Protein AF-A0A842Q1G3-F1 (afdb_monomer_lite)

Radius of gyration: 22.05 Å; chains: 1; bounding box: 44×27×86 Å

Secondary structure (DSSP, 8-state):
-------PPPHHHHHHHHHHHHHHHHHHHHHHHHHHHTTT--HHHHHHHHHHHHHHHHHHHHHHT-HHHHHHHHHHHHHHHHHHHHHHHHHHHHHHHHTTS-SSSHHHHHHHHHSS-TTSHHIIIIIHHHHHHHHHHHHHHHHHSHHHHHHH------------

pLDDT: mean 72.23, std 15.13, range [38.12, 89.94]

Sequence (164 aa):
MNNINKIKRPKGVSTVSILYLIGGIVLEILILWDFIRLSGHQRWFYILTPLYIGLILLGLGLWKGRKWARTSTIIWNFIEIAFLFYFVVGAVGISIFNNNSNNDNRAEFNIVLYLLHPYNVFIYILVIPIIMIIIITKINLYLYRPYVKSYFVRPKNKKHGNGC

Foldseek 3Di:
DDPPVVLDADPLLLVQLVCLQVVLVVVLVVLVVVCVVVVNPDPVNVVVNVVSVVSNVLSVCSVQLAPVSLVVLLVVLVVVLVVLVVQLVVVVVVVVVVVVDPDDPCPVVVVVCVVVPPPCCCCVNPVVSVVSNVVSVVSNVVCPDPSNNVSSPDPPPPPPPPDD

Structure (mmCIF, N/CA/C/O backbone):
data_AF-A0A842Q1G3-F1
#
_entry.id   AF-A0A842Q1G3-F1
#
loop_
_atom_site.group_PDB
_atom_site.id
_atom_site.type_symbol
_atom_site.label_atom_id
_atom_site.label_alt_id
_atom_site.label_comp_id
_atom_site.label_asym_id
_atom_site.label_entity_id
_atom_site.label_seq_id
_atom_site.pdbx_PDB_ins_code
_atom_site.Cartn_x
_atom_site.Cartn_y
_atom_site.Cartn_z
_atom_site.occupancy
_atom_site.B_iso_or_equiv
_atom_site.auth_seq_id
_atom_site.auth_comp_id
_atom_site.auth_asym_id
_atom_site.auth_atom_id
_atom_site.pdbx_PDB_model_num
ATOM 1 N N . MET A 1 1 ? -17.209 -0.911 40.593 1.00 38.12 1 MET A N 1
ATOM 2 C CA . MET A 1 1 ? -16.428 -1.630 39.558 1.00 38.12 1 MET A CA 1
ATOM 3 C C . MET A 1 1 ? -16.606 -0.917 38.224 1.00 38.12 1 MET A C 1
ATOM 5 O O . MET A 1 1 ? -17.675 -1.001 37.637 1.00 38.12 1 MET A O 1
ATOM 9 N N . ASN A 1 2 ? -15.604 -0.160 37.767 1.00 38.28 2 ASN A N 1
ATOM 10 C CA . ASN A 1 2 ? -15.671 0.486 36.456 1.00 38.28 2 ASN A CA 1
ATOM 11 C C . ASN A 1 2 ? -15.462 -0.574 35.378 1.00 38.28 2 ASN A C 1
ATOM 13 O O . ASN A 1 2 ? -14.353 -1.078 35.207 1.00 38.28 2 ASN A O 1
ATOM 17 N N . ASN A 1 3 ? -16.537 -0.900 34.662 1.00 38.41 3 ASN A N 1
ATOM 18 C CA . ASN A 1 3 ? -16.473 -1.646 33.417 1.00 38.41 3 ASN A CA 1
ATOM 19 C C . ASN A 1 3 ? -15.623 -0.815 32.449 1.00 38.41 3 ASN A C 1
ATOM 21 O O . ASN A 1 3 ? -16.103 0.122 31.808 1.00 38.41 3 ASN A O 1
ATOM 25 N N . ILE A 1 4 ? -14.322 -1.109 32.387 1.00 49.53 4 ILE A N 1
ATOM 26 C CA . ILE A 1 4 ? -13.476 -0.671 31.287 1.00 49.53 4 ILE A CA 1
ATOM 27 C C . ILE A 1 4 ? -14.061 -1.393 30.084 1.00 49.53 4 ILE A C 1
ATOM 29 O O . ILE A 1 4 ? -13.691 -2.530 29.796 1.00 49.53 4 ILE A O 1
ATOM 33 N N . ASN A 1 5 ? -15.026 -0.754 29.422 1.00 49.22 5 ASN A N 1
ATOM 34 C CA . ASN A 1 5 ? -15.516 -1.168 28.123 1.00 49.22 5 ASN A CA 1
ATOM 35 C C . ASN A 1 5 ? -14.290 -1.209 27.220 1.00 49.22 5 ASN A C 1
ATOM 37 O O . ASN A 1 5 ? -13.815 -0.190 26.713 1.00 49.22 5 ASN A O 1
ATOM 41 N N . LYS A 1 6 ? -13.711 -2.403 27.112 1.00 51.50 6 LYS A N 1
ATOM 42 C CA . LYS A 1 6 ? -12.551 -2.699 26.294 1.00 51.50 6 LYS A CA 1
ATOM 43 C C . LYS A 1 6 ? -13.054 -2.504 24.878 1.00 51.50 6 LYS A C 1
ATOM 45 O O . LYS A 1 6 ? -13.703 -3.394 24.338 1.00 51.50 6 LYS A O 1
ATOM 50 N N . ILE A 1 7 ? -12.861 -1.299 24.334 1.00 58.97 7 ILE A N 1
ATOM 51 C CA . ILE A 1 7 ? -13.310 -0.938 22.989 1.00 58.97 7 ILE A CA 1
ATOM 52 C C . ILE A 1 7 ? -12.772 -2.022 22.059 1.00 58.97 7 ILE A C 1
ATOM 54 O O . ILE A 1 7 ? -11.562 -2.127 21.827 1.00 58.97 7 ILE A O 1
ATOM 58 N N . LYS A 1 8 ? -13.673 -2.898 21.614 1.00 66.69 8 LYS A N 1
ATOM 59 C CA . LYS A 1 8 ? -13.317 -4.077 20.837 1.00 66.69 8 LYS A CA 1
ATOM 60 C C . LYS A 1 8 ? -12.813 -3.582 19.489 1.00 66.69 8 LYS A C 1
ATOM 62 O O . LYS A 1 8 ? -13.443 -2.732 18.862 1.00 66.69 8 LYS A O 1
ATOM 67 N N . ARG A 1 9 ? -11.656 -4.084 19.054 1.00 71.88 9 ARG A N 1
ATOM 68 C CA . ARG A 1 9 ? -11.099 -3.729 17.744 1.00 71.88 9 ARG A CA 1
ATOM 69 C C . ARG A 1 9 ? -12.120 -4.031 16.645 1.00 71.88 9 ARG A C 1
ATOM 71 O O . ARG A 1 9 ? -12.613 -5.161 16.598 1.00 71.88 9 ARG A O 1
ATOM 78 N N . PRO A 1 10 ? -12.401 -3.083 15.733 1.00 78.38 10 PRO A N 1
ATOM 79 C CA . PRO A 1 10 ? -13.185 -3.383 14.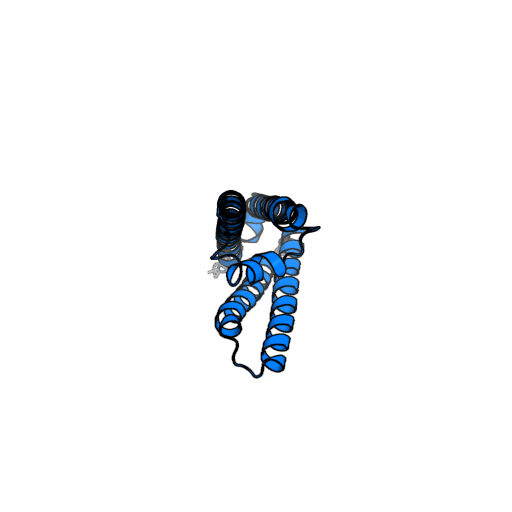546 1.00 78.38 10 PRO A CA 1
ATOM 80 C C . PRO A 1 10 ? -12.435 -4.428 13.713 1.00 78.38 10 PRO A C 1
ATOM 82 O O . PRO A 1 10 ? -11.269 -4.209 13.378 1.00 78.38 10 PRO A O 1
ATOM 85 N N . LYS A 1 11 ? -13.090 -5.545 13.362 1.00 77.50 11 LYS A N 1
ATOM 86 C CA . LYS A 1 11 ? -12.456 -6.658 12.626 1.00 77.50 11 LYS A CA 1
ATOM 87 C C . LYS A 1 11 ? -11.701 -6.173 11.379 1.00 77.50 11 LYS A C 1
ATOM 89 O O . LYS A 1 11 ? -10.542 -6.525 11.208 1.00 77.50 11 LYS A O 1
ATOM 94 N N . GLY A 1 12 ? -12.287 -5.264 10.596 1.00 74.44 12 GLY A N 1
ATOM 95 C CA . GLY A 1 12 ? -11.644 -4.734 9.389 1.00 74.44 12 GLY A CA 1
ATOM 96 C C . GLY A 1 12 ? -10.419 -3.845 9.638 1.00 74.44 12 GLY A C 1
ATOM 97 O O . GLY A 1 12 ? -9.541 -3.803 8.790 1.00 74.44 12 GLY A O 1
ATOM 98 N N . VAL A 1 13 ? -10.277 -3.193 10.805 1.00 79.56 13 VAL A N 1
ATOM 99 C CA . VAL A 1 13 ? -9.023 -2.472 11.132 1.00 79.56 13 VAL A CA 1
ATOM 100 C C . VAL A 1 13 ? -7.904 -3.475 11.398 1.00 79.56 13 VAL A C 1
ATOM 102 O O . VAL A 1 13 ? -6.764 -3.238 11.010 1.00 79.56 13 VAL A O 1
ATOM 105 N N . SER A 1 14 ? -8.236 -4.609 12.023 1.00 81.88 14 SER A N 1
ATOM 106 C CA . SER A 1 14 ? -7.288 -5.705 12.224 1.00 81.88 14 SER A CA 1
ATOM 107 C C . SER A 1 14 ? -6.849 -6.297 10.888 1.00 81.88 14 SER A C 1
ATOM 109 O O . SER A 1 14 ? -5.657 -6.470 10.683 1.00 81.88 14 SER A O 1
ATOM 111 N N . THR A 1 15 ? -7.784 -6.551 9.967 1.00 84.62 15 THR A N 1
ATOM 112 C CA . THR A 1 15 ? -7.469 -7.082 8.633 1.00 84.62 15 THR A CA 1
ATOM 113 C C . THR A 1 15 ? -6.574 -6.132 7.842 1.00 84.62 15 THR A C 1
ATOM 115 O O . THR A 1 15 ? -5.535 -6.553 7.353 1.00 84.62 15 THR A O 1
ATOM 118 N N . VAL A 1 16 ? -6.925 -4.844 7.774 1.00 84.81 16 VAL A N 1
ATOM 119 C CA . VAL A 1 16 ? -6.121 -3.833 7.067 1.00 84.81 16 VAL A CA 1
ATOM 120 C C . VAL A 1 16 ? -4.727 -3.720 7.686 1.00 84.81 16 VAL A C 1
ATOM 122 O O . VAL A 1 16 ? -3.731 -3.746 6.977 1.00 84.81 16 VAL A O 1
ATOM 125 N N . SER A 1 17 ? -4.635 -3.668 9.015 1.00 86.56 17 SER A N 1
ATOM 126 C CA . SER A 1 17 ? -3.355 -3.632 9.725 1.00 86.56 17 SER A CA 1
ATOM 127 C C . SER A 1 17 ? -2.478 -4.855 9.433 1.00 86.56 17 SER A C 1
ATOM 129 O O . SER A 1 17 ? -1.291 -4.689 9.171 1.00 86.56 17 SER A O 1
ATOM 131 N N . ILE A 1 18 ? -3.056 -6.061 9.430 1.00 87.94 18 ILE A N 1
ATOM 132 C CA . ILE A 1 18 ? -2.342 -7.300 9.090 1.00 87.94 18 ILE A CA 1
ATOM 133 C C . ILE A 1 18 ? -1.852 -7.257 7.642 1.00 87.94 18 ILE A C 1
ATOM 135 O O . ILE A 1 18 ? -0.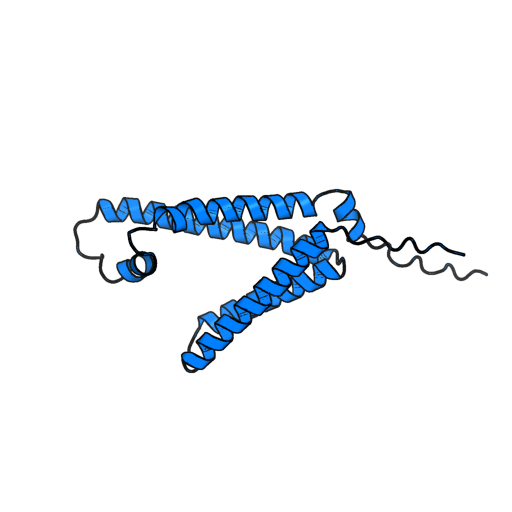704 -7.608 7.397 1.00 87.94 18 ILE A O 1
ATOM 139 N N . LEU A 1 19 ? -2.677 -6.786 6.703 1.00 86.56 19 LEU A N 1
ATOM 140 C CA . LEU A 1 19 ? -2.285 -6.652 5.298 1.00 86.56 19 LEU A CA 1
ATOM 141 C C . LEU A 1 19 ? -1.089 -5.707 5.127 1.00 86.56 19 LEU A C 1
ATOM 143 O O . LEU A 1 19 ? -0.133 -6.079 4.458 1.00 86.56 19 LEU A O 1
ATOM 147 N N . TYR A 1 20 ? -1.094 -4.536 5.776 1.00 85.69 20 TYR A N 1
ATOM 148 C CA . TYR A 1 20 ? 0.054 -3.619 5.731 1.00 85.69 20 TYR A CA 1
ATOM 149 C C . TYR A 1 20 ? 1.311 -4.210 6.380 1.00 85.69 20 TYR A C 1
ATOM 151 O O . TYR A 1 20 ? 2.409 -4.000 5.873 1.00 85.69 20 TYR A O 1
ATOM 159 N N . LEU A 1 21 ? 1.165 -4.956 7.481 1.00 88.25 21 LEU A N 1
ATOM 160 C CA . LEU A 1 21 ? 2.295 -5.609 8.148 1.00 88.25 21 LEU A CA 1
ATOM 161 C C . LEU A 1 21 ? 2.905 -6.709 7.282 1.00 88.25 21 LEU A C 1
ATOM 163 O O . LEU A 1 21 ? 4.109 -6.701 7.058 1.00 88.25 21 LEU A O 1
ATOM 167 N N . ILE A 1 22 ? 2.081 -7.635 6.788 1.00 89.62 22 ILE A N 1
ATOM 168 C CA . ILE A 1 22 ? 2.542 -8.733 5.935 1.00 89.62 22 ILE A CA 1
ATOM 169 C C . ILE A 1 22 ? 3.120 -8.165 4.639 1.00 89.62 22 ILE A C 1
ATOM 171 O O . ILE A 1 22 ? 4.225 -8.538 4.267 1.00 89.62 22 ILE A O 1
ATOM 175 N N . GLY A 1 23 ? 2.418 -7.231 3.992 1.00 83.12 23 GLY A N 1
ATOM 176 C CA . GLY A 1 23 ? 2.879 -6.594 2.759 1.00 83.12 23 GLY A CA 1
ATOM 177 C C . GLY A 1 23 ? 4.222 -5.891 2.937 1.00 83.12 23 GLY A C 1
ATOM 178 O O . GLY A 1 23 ? 5.141 -6.143 2.167 1.00 83.12 23 GLY A O 1
ATOM 179 N N . GLY A 1 24 ? 4.369 -5.076 3.987 1.00 83.88 24 GLY A N 1
ATOM 180 C CA . GLY A 1 24 ? 5.629 -4.394 4.286 1.00 83.88 24 GLY A CA 1
ATOM 181 C C . GLY A 1 24 ? 6.779 -5.360 4.588 1.00 83.88 24 GLY A C 1
ATOM 182 O O . GLY A 1 24 ? 7.864 -5.184 4.051 1.00 83.88 24 GLY A O 1
ATOM 183 N N . ILE A 1 25 ? 6.543 -6.406 5.390 1.00 88.38 25 ILE A N 1
ATOM 184 C CA . ILE A 1 25 ? 7.578 -7.397 5.739 1.00 88.38 25 ILE A CA 1
ATOM 185 C C . ILE A 1 25 ? 8.004 -8.211 4.515 1.00 88.38 25 ILE A C 1
ATOM 187 O O . ILE A 1 25 ? 9.196 -8.373 4.276 1.00 88.38 25 ILE A O 1
ATOM 191 N N . VAL A 1 26 ? 7.046 -8.728 3.740 1.00 88.81 26 VAL A N 1
ATOM 192 C CA . VAL A 1 26 ? 7.343 -9.543 2.555 1.00 88.81 26 VAL A CA 1
ATOM 193 C C . VAL A 1 26 ? 8.119 -8.724 1.526 1.00 88.81 26 VAL A C 1
ATOM 195 O O . VAL A 1 26 ? 9.122 -9.206 1.010 1.00 88.81 26 VAL A O 1
ATOM 198 N N . LEU A 1 27 ? 7.701 -7.484 1.259 1.00 84.81 27 LEU A N 1
ATOM 199 C CA . LEU A 1 27 ? 8.383 -6.614 0.297 1.00 84.81 27 LEU A CA 1
ATOM 200 C C . LEU A 1 27 ? 9.790 -6.225 0.761 1.00 84.81 27 LEU A C 1
ATOM 202 O O . LEU A 1 27 ? 10.714 -6.250 -0.049 1.00 84.81 27 LEU A O 1
ATOM 206 N N . GLU A 1 28 ? 9.979 -5.956 2.055 1.00 85.50 28 GLU A N 1
ATOM 207 C CA . GLU A 1 28 ? 11.309 -5.677 2.606 1.00 85.50 28 GLU A CA 1
ATOM 208 C C . GLU A 1 28 ? 12.243 -6.886 2.463 1.00 85.50 28 GLU A C 1
ATOM 210 O O . GLU A 1 28 ? 13.391 -6.731 2.056 1.00 85.50 28 GLU A O 1
ATOM 215 N N . ILE A 1 29 ? 11.752 -8.102 2.732 1.00 87.19 29 ILE A N 1
ATOM 216 C CA . ILE A 1 29 ? 12.540 -9.333 2.564 1.00 87.19 29 ILE A CA 1
ATOM 217 C C . ILE A 1 29 ? 12.950 -9.524 1.100 1.00 87.19 29 ILE A C 1
ATOM 219 O O . ILE A 1 29 ? 14.103 -9.862 0.838 1.00 87.19 29 ILE A O 1
ATOM 223 N N . LEU A 1 30 ? 12.037 -9.297 0.151 1.00 83.62 30 LEU A N 1
ATOM 224 C CA . LEU A 1 30 ? 12.331 -9.421 -1.281 1.00 83.62 30 LEU A CA 1
ATOM 225 C C . LEU A 1 30 ? 13.405 -8.423 -1.731 1.00 83.62 30 LEU A C 1
ATOM 227 O O . LEU A 1 30 ? 14.316 -8.781 -2.471 1.00 83.62 30 LEU A O 1
ATOM 231 N N . ILE A 1 31 ? 13.344 -7.191 -1.238 1.00 84.81 31 ILE A N 1
ATOM 232 C CA . ILE A 1 31 ? 14.308 -6.148 -1.601 1.00 84.81 31 ILE A CA 1
ATOM 233 C C . ILE A 1 31 ? 15.655 -6.348 -0.924 1.00 84.81 31 ILE A C 1
ATOM 235 O O . ILE A 1 31 ? 16.691 -6.128 -1.549 1.00 84.81 31 ILE A O 1
ATOM 239 N N . LEU A 1 32 ? 15.662 -6.815 0.323 1.00 85.50 32 LEU A N 1
ATOM 240 C CA . LEU A 1 32 ? 16.888 -7.215 1.002 1.00 85.50 32 LEU A CA 1
ATOM 241 C C . LEU A 1 32 ? 17.562 -8.377 0.263 1.00 85.50 32 LEU A C 1
ATOM 243 O O . LEU A 1 32 ? 18.778 -8.368 0.076 1.00 85.50 32 LEU A O 1
ATOM 247 N N . TRP A 1 33 ? 16.773 -9.349 -0.197 1.00 83.81 33 TRP A N 1
ATOM 248 C CA . TRP A 1 33 ? 17.259 -10.459 -1.009 1.00 83.81 33 TRP A CA 1
ATOM 249 C C . TRP A 1 33 ? 17.902 -9.976 -2.314 1.00 83.81 33 TRP A C 1
ATOM 251 O O . TRP A 1 33 ? 19.037 -10.357 -2.613 1.00 83.81 33 TRP A O 1
ATOM 261 N N . ASP A 1 34 ? 17.234 -9.089 -3.054 1.00 79.62 34 ASP A N 1
ATOM 262 C CA . ASP A 1 34 ? 17.772 -8.532 -4.299 1.00 79.62 34 ASP A CA 1
ATOM 263 C C . ASP A 1 34 ? 19.009 -7.653 -4.064 1.00 79.62 34 ASP A C 1
ATOM 265 O O . ASP A 1 34 ? 19.967 -7.714 -4.839 1.00 79.62 34 ASP A O 1
ATOM 269 N N . PHE A 1 35 ? 19.049 -6.896 -2.966 1.00 83.38 35 PHE A N 1
ATOM 270 C CA . PHE A 1 35 ? 20.210 -6.096 -2.580 1.00 83.38 35 PHE A CA 1
ATOM 271 C C . PHE A 1 35 ? 21.441 -6.962 -2.294 1.00 83.38 35 PHE A C 1
ATOM 273 O O . PHE A 1 35 ? 22.534 -6.651 -2.776 1.00 83.38 35 PHE A O 1
ATOM 280 N N . ILE A 1 36 ? 21.269 -8.064 -1.556 1.00 84.50 36 ILE A N 1
ATOM 281 C CA . ILE A 1 36 ? 22.341 -9.030 -1.276 1.00 84.50 36 ILE A CA 1
ATOM 282 C C . ILE A 1 36 ? 22.798 -9.700 -2.577 1.00 84.50 36 ILE A C 1
ATOM 284 O O . ILE A 1 36 ? 23.999 -9.783 -2.841 1.00 84.50 36 ILE A O 1
ATOM 288 N N . ARG A 1 37 ? 21.851 -10.136 -3.417 1.00 81.81 37 ARG A N 1
ATOM 289 C CA . ARG A 1 37 ? 22.135 -10.809 -4.692 1.00 81.81 37 ARG A CA 1
ATOM 290 C C . ARG A 1 37 ? 22.901 -9.921 -5.674 1.00 81.81 37 ARG A C 1
ATOM 292 O O . ARG A 1 37 ? 23.742 -10.425 -6.411 1.00 81.81 37 ARG A O 1
ATOM 299 N N . LEU A 1 38 ? 22.610 -8.622 -5.695 1.00 81.25 38 LEU A N 1
ATOM 300 C CA . LEU A 1 38 ? 23.186 -7.652 -6.635 1.00 81.25 38 LEU A CA 1
ATOM 301 C C . LEU A 1 38 ? 24.307 -6.806 -6.005 1.00 81.25 38 LEU A C 1
ATOM 303 O O . LEU A 1 38 ? 24.574 -5.686 -6.444 1.00 81.25 3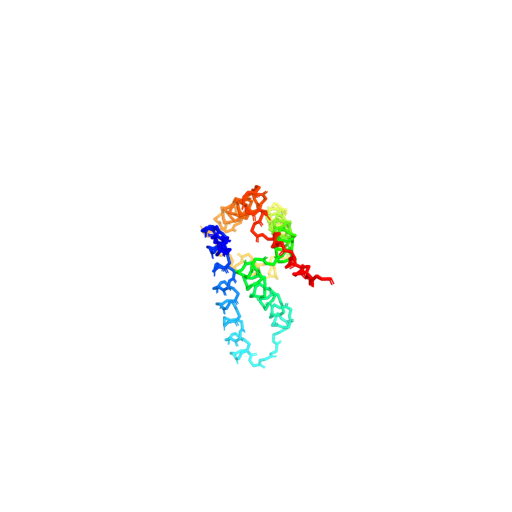8 LEU A O 1
ATOM 307 N N . SER A 1 39 ? 24.964 -7.346 -4.972 1.00 76.62 39 SER A N 1
ATOM 308 C CA . SER A 1 39 ? 26.175 -6.788 -4.352 1.00 76.62 39 SER A CA 1
ATOM 309 C C . SER A 1 39 ? 26.027 -5.345 -3.850 1.00 76.62 39 SER A C 1
ATOM 311 O O . SER A 1 39 ? 26.972 -4.557 -3.871 1.00 76.62 39 SER A O 1
ATOM 313 N N . GLY A 1 40 ? 24.836 -4.974 -3.386 1.00 69.88 40 GLY A N 1
ATOM 314 C CA . GLY A 1 40 ? 24.607 -3.741 -2.638 1.00 69.88 40 GLY A CA 1
ATOM 315 C C . GLY A 1 40 ? 24.604 -2.432 -3.436 1.00 69.88 40 GLY A C 1
ATOM 316 O O . GLY A 1 40 ? 24.610 -1.360 -2.840 1.00 69.88 40 GLY A O 1
ATOM 317 N N . HIS A 1 41 ? 24.589 -2.477 -4.772 1.00 64.69 41 HIS A N 1
ATOM 318 C CA . HIS A 1 41 ? 24.682 -1.269 -5.614 1.00 64.69 41 HIS A CA 1
ATOM 319 C C . HIS A 1 41 ? 23.323 -0.741 -6.106 1.00 64.69 41 HIS A C 1
ATOM 321 O O . HIS A 1 41 ? 23.249 0.135 -6.973 1.00 64.69 41 HIS A O 1
ATOM 327 N N . GLN A 1 42 ? 22.217 -1.246 -5.559 1.00 72.06 42 GLN A N 1
ATOM 328 C CA . GLN A 1 42 ? 20.890 -0.836 -5.999 1.00 72.06 42 GLN A CA 1
ATOM 329 C C . GLN A 1 42 ? 20.431 0.461 -5.331 1.00 72.06 42 GLN A C 1
ATOM 331 O O . GLN A 1 42 ? 20.000 0.474 -4.182 1.00 72.06 42 GLN A O 1
ATOM 336 N N . ARG A 1 43 ? 20.417 1.553 -6.105 1.00 75.62 43 ARG A N 1
ATOM 337 C CA . ARG A 1 43 ? 19.841 2.849 -5.693 1.00 75.62 43 ARG A CA 1
ATOM 338 C C . ARG A 1 43 ? 18.386 2.732 -5.225 1.00 75.62 43 ARG A C 1
ATOM 340 O O . ARG A 1 43 ? 17.975 3.455 -4.324 1.00 75.62 43 ARG A O 1
ATOM 347 N N . TRP A 1 44 ? 17.634 1.797 -5.807 1.00 71.31 44 TRP A N 1
ATOM 348 C CA . TRP A 1 44 ? 16.241 1.533 -5.451 1.00 71.31 44 TRP A CA 1
ATOM 349 C C . TRP A 1 44 ? 16.071 1.052 -4.009 1.00 71.31 44 TRP A C 1
ATOM 351 O O . TRP A 1 44 ? 15.095 1.440 -3.379 1.00 71.31 44 TRP A O 1
ATOM 361 N N . PHE A 1 45 ? 17.034 0.309 -3.453 1.00 78.62 45 PHE A N 1
ATOM 362 C CA . PHE A 1 45 ? 16.999 -0.157 -2.063 1.00 78.62 45 PHE A CA 1
ATOM 363 C C . PHE A 1 45 ? 16.849 1.015 -1.081 1.00 78.62 45 PHE A C 1
ATOM 365 O O . PHE A 1 45 ? 15.932 1.042 -0.266 1.00 78.62 45 PHE A O 1
ATOM 372 N N . TYR A 1 46 ? 17.679 2.051 -1.233 1.00 78.25 46 TYR A N 1
ATOM 373 C CA . TYR A 1 46 ? 17.669 3.221 -0.348 1.00 78.25 46 TYR A CA 1
ATOM 374 C C . TYR A 1 46 ? 16.375 4.042 -0.420 1.00 78.25 46 TYR A C 1
ATOM 376 O O . TYR A 1 46 ? 16.031 4.726 0.541 1.00 78.25 46 TYR A O 1
ATOM 384 N N . ILE A 1 47 ? 15.662 3.983 -1.547 1.00 81.69 47 ILE A N 1
ATOM 385 C CA . ILE A 1 47 ? 14.383 4.680 -1.742 1.00 81.69 47 ILE A CA 1
ATOM 386 C C . ILE A 1 47 ? 13.228 3.831 -1.201 1.00 81.69 47 ILE A C 1
ATOM 388 O O . ILE A 1 47 ? 12.310 4.351 -0.570 1.00 81.69 47 ILE A O 1
ATOM 392 N N . LEU A 1 48 ? 13.270 2.523 -1.443 1.00 81.50 48 LEU A N 1
ATOM 393 C CA . LEU A 1 48 ? 12.169 1.606 -1.182 1.00 81.50 48 LEU A CA 1
ATOM 394 C C . LEU A 1 48 ? 12.108 1.121 0.274 1.00 81.50 48 LEU A C 1
ATOM 396 O O . LEU A 1 48 ? 11.024 1.083 0.852 1.00 81.50 48 LEU A O 1
ATOM 400 N N . THR A 1 49 ? 13.245 0.832 0.907 1.00 85.19 49 THR A N 1
ATOM 401 C CA . THR A 1 49 ? 13.304 0.412 2.318 1.00 85.19 49 THR A CA 1
ATOM 402 C C . THR A 1 49 ? 12.594 1.379 3.280 1.00 85.19 49 THR A C 1
ATOM 404 O O . THR A 1 49 ? 11.729 0.938 4.042 1.00 85.19 49 THR A O 1
ATOM 407 N N . PRO A 1 50 ? 12.848 2.707 3.270 1.00 86.56 50 PRO A N 1
ATOM 408 C CA . PRO A 1 50 ? 12.127 3.615 4.165 1.00 86.56 50 PRO A CA 1
ATOM 409 C C . PRO A 1 50 ? 10.616 3.653 3.887 1.00 86.56 50 PRO A C 1
ATOM 411 O O . PRO A 1 50 ? 9.834 3.855 4.820 1.00 86.56 50 PRO A O 1
ATOM 414 N N . LEU A 1 51 ? 10.185 3.407 2.643 1.00 85.38 51 LEU A N 1
ATOM 415 C CA . LEU A 1 51 ? 8.765 3.300 2.300 1.00 85.38 51 LEU A CA 1
ATOM 416 C C . LEU A 1 51 ? 8.125 2.063 2.939 1.00 85.38 51 LEU A C 1
ATOM 418 O O . LEU A 1 51 ? 7.076 2.180 3.579 1.00 85.38 51 LEU A O 1
ATOM 422 N N . TYR A 1 52 ? 8.761 0.894 2.838 1.00 85.25 52 TYR A N 1
ATOM 423 C CA . TYR A 1 52 ? 8.227 -0.346 3.409 1.00 85.25 52 TYR A CA 1
ATOM 424 C C . TYR A 1 52 ? 8.287 -0.378 4.934 1.00 85.25 52 TYR A C 1
ATOM 426 O O . TYR A 1 52 ? 7.306 -0.771 5.574 1.00 85.25 52 TYR A O 1
ATOM 434 N N . ILE A 1 53 ? 9.352 0.153 5.539 1.00 87.50 53 ILE A N 1
ATOM 435 C CA . ILE A 1 53 ? 9.396 0.405 6.987 1.00 87.50 53 ILE A CA 1
ATOM 436 C C . ILE A 1 53 ? 8.239 1.331 7.394 1.00 87.50 53 ILE A C 1
ATOM 438 O O . ILE A 1 53 ? 7.558 1.077 8.394 1.00 87.50 53 ILE A O 1
ATOM 442 N N . GLY A 1 54 ? 7.954 2.364 6.596 1.00 87.00 54 GLY A N 1
ATOM 443 C CA . GLY A 1 54 ? 6.787 3.228 6.765 1.00 87.00 54 GLY A CA 1
ATOM 444 C C . GLY A 1 54 ? 5.466 2.451 6.781 1.00 87.00 54 GLY A C 1
ATOM 445 O O . GLY A 1 54 ? 4.655 2.648 7.691 1.00 87.00 54 GLY A O 1
ATOM 446 N N . LEU A 1 55 ? 5.262 1.515 5.848 1.00 86.06 55 LEU A N 1
ATOM 447 C CA . LEU A 1 55 ? 4.074 0.648 5.820 1.00 86.06 55 LEU A CA 1
ATOM 448 C C . LEU A 1 55 ? 3.960 -0.227 7.074 1.00 86.06 55 LEU A C 1
ATOM 450 O O . LEU A 1 55 ? 2.869 -0.341 7.640 1.00 86.06 55 LEU A O 1
ATOM 454 N N . ILE A 1 56 ? 5.070 -0.791 7.557 1.00 88.06 56 ILE A N 1
ATOM 455 C CA . ILE A 1 56 ? 5.094 -1.584 8.796 1.00 88.06 56 ILE A CA 1
ATOM 456 C C . ILE A 1 56 ? 4.679 -0.710 9.989 1.00 88.06 56 ILE A C 1
ATOM 458 O O . ILE A 1 56 ? 3.816 -1.098 10.785 1.00 88.06 56 ILE A O 1
ATOM 462 N N . LEU A 1 57 ? 5.233 0.502 10.099 1.00 89.94 57 LEU A N 1
ATOM 463 C CA . LEU A 1 57 ? 4.888 1.455 11.159 1.00 89.94 57 LEU A CA 1
ATOM 464 C C . LEU A 1 57 ? 3.417 1.885 11.094 1.00 89.94 57 LEU A C 1
ATOM 466 O O . LEU A 1 57 ? 2.764 1.993 12.140 1.00 89.94 57 LEU A O 1
ATOM 470 N N . LEU A 1 58 ? 2.866 2.079 9.893 1.00 88.31 58 LEU A N 1
ATOM 471 C CA . LEU A 1 58 ? 1.440 2.344 9.687 1.00 88.31 58 LEU A CA 1
ATOM 472 C C . LEU A 1 58 ? 0.585 1.151 10.116 1.00 88.31 58 LEU A C 1
ATOM 474 O O . LEU A 1 58 ? -0.379 1.333 10.865 1.00 88.31 58 LEU A O 1
ATOM 478 N N . GLY A 1 59 ? 0.972 -0.067 9.735 1.00 87.00 59 GLY A N 1
ATOM 479 C CA . GLY A 1 59 ? 0.332 -1.308 10.162 1.00 87.00 59 GLY A CA 1
ATOM 480 C C . GLY A 1 59 ? 0.274 -1.427 11.687 1.00 87.00 59 GLY A C 1
ATOM 481 O O . GLY A 1 59 ? -0.809 -1.614 12.252 1.00 87.00 59 GLY A O 1
ATOM 482 N N . LEU A 1 60 ? 1.396 -1.209 12.380 1.00 87.44 60 LEU A N 1
ATOM 483 C CA . LEU A 1 60 ? 1.465 -1.188 13.850 1.00 87.44 60 LEU A CA 1
ATOM 484 C C . LEU A 1 60 ? 0.643 -0.045 14.465 1.00 87.44 60 LEU A C 1
ATOM 486 O O . LEU A 1 60 ? 0.015 -0.206 15.520 1.00 87.44 60 LEU A O 1
ATOM 490 N N . GLY A 1 61 ? 0.640 1.122 13.826 1.00 85.75 61 GLY A N 1
ATOM 491 C CA . GLY A 1 61 ? -0.131 2.284 14.248 1.00 85.75 61 GLY A CA 1
ATOM 492 C C . GLY A 1 61 ? -1.641 2.040 14.178 1.00 85.75 61 GLY A C 1
ATOM 493 O O . GLY A 1 61 ? -2.360 2.342 15.141 1.00 85.75 61 GLY A O 1
ATOM 494 N N . LEU A 1 62 ? -2.113 1.422 13.092 1.00 87.44 62 LEU A N 1
ATOM 495 C CA . LEU A 1 62 ? -3.497 0.981 12.915 1.00 87.44 62 LEU A CA 1
ATOM 496 C C . LEU A 1 62 ? -3.869 -0.093 13.942 1.00 87.44 62 LEU A C 1
ATOM 498 O O . LEU A 1 62 ? -4.901 0.030 14.606 1.00 87.44 62 LEU A O 1
ATOM 502 N N . TRP A 1 63 ? -2.987 -1.076 14.161 1.00 85.94 63 TRP A N 1
ATOM 503 C CA . TRP A 1 63 ? -3.163 -2.121 15.176 1.00 85.94 63 TRP A CA 1
ATOM 504 C C . TRP A 1 63 ? -3.371 -1.531 16.573 1.00 85.94 63 TRP A C 1
ATOM 506 O O . TRP A 1 63 ? -4.227 -1.968 17.348 1.00 85.94 63 TRP A O 1
ATOM 516 N N . LYS A 1 64 ? -2.581 -0.516 16.932 1.00 84.00 64 LYS A N 1
ATOM 517 C CA . LYS A 1 64 ? -2.664 0.149 18.241 1.00 84.00 64 LYS A CA 1
ATOM 518 C C . LYS A 1 64 ? -3.834 1.139 18.339 1.00 84.00 64 LYS A C 1
ATOM 520 O O . LYS A 1 64 ? -4.122 1.600 19.449 1.00 84.00 64 LYS A O 1
ATOM 525 N N . GLY A 1 65 ? -4.522 1.443 17.238 1.00 82.06 65 GLY A N 1
ATOM 526 C CA . GLY A 1 65 ? -5.611 2.420 17.205 1.00 82.06 65 GLY A CA 1
ATOM 527 C C . GLY A 1 65 ? -5.119 3.858 17.343 1.00 82.06 65 GLY A C 1
ATOM 528 O O . GLY A 1 65 ? -5.740 4.666 18.031 1.00 82.06 65 GLY A O 1
ATOM 529 N N . ARG A 1 66 ? -3.974 4.196 16.739 1.00 85.38 66 ARG A N 1
ATOM 530 C CA . ARG A 1 66 ? -3.427 5.559 16.765 1.00 85.38 66 ARG A CA 1
ATOM 531 C C . ARG A 1 66 ? -4.107 6.448 15.716 1.00 85.38 66 ARG A C 1
ATOM 533 O O . ARG A 1 66 ? -4.170 6.088 14.546 1.00 85.38 66 ARG A O 1
ATOM 540 N N . LYS A 1 67 ? -4.566 7.641 16.122 1.00 84.00 67 LYS A N 1
ATOM 541 C CA . LYS A 1 67 ? -5.204 8.624 15.221 1.00 84.00 67 LYS A CA 1
ATOM 542 C C . LYS A 1 67 ? -4.302 9.027 14.049 1.00 84.00 67 LYS A C 1
ATOM 544 O O . LYS A 1 67 ? -4.796 9.101 12.931 1.00 84.00 67 LYS A O 1
ATOM 549 N N . TRP A 1 68 ? -3.010 9.253 14.304 1.00 85.50 68 TRP A N 1
ATOM 550 C CA . TRP A 1 68 ? -2.047 9.625 13.262 1.00 85.50 68 TRP A CA 1
ATOM 551 C C . TRP A 1 68 ? -1.932 8.538 12.191 1.00 85.50 68 TRP A C 1
ATOM 553 O O . TRP A 1 68 ? -2.000 8.858 11.016 1.00 85.50 68 TRP A O 1
ATOM 563 N N . ALA A 1 69 ? -1.898 7.261 12.586 1.00 86.06 69 ALA A N 1
ATOM 564 C CA . ALA A 1 69 ? -1.777 6.149 11.649 1.00 86.06 69 ALA A CA 1
ATOM 565 C C . ALA A 1 69 ? -2.977 6.069 10.706 1.00 86.06 69 ALA A C 1
ATOM 567 O O . ALA A 1 69 ? -2.795 5.913 9.509 1.00 86.06 69 ALA A O 1
ATOM 568 N N . ARG A 1 70 ? -4.200 6.284 11.213 1.00 86.19 70 ARG A N 1
ATOM 569 C CA . ARG A 1 70 ? -5.390 6.3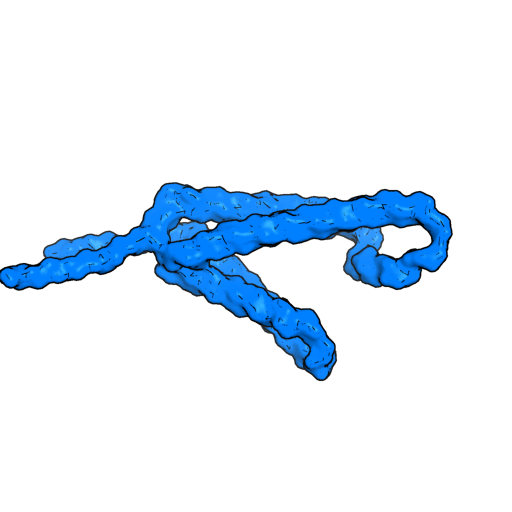55 10.353 1.00 86.19 70 ARG A CA 1
ATOM 570 C C . ARG A 1 70 ? -5.279 7.478 9.323 1.00 86.19 70 ARG A C 1
ATOM 572 O O . ARG A 1 70 ? -5.564 7.251 8.154 1.00 86.19 70 ARG A O 1
ATOM 579 N N . THR A 1 71 ? -4.916 8.683 9.761 1.00 86.19 71 THR A N 1
ATOM 580 C CA . THR A 1 71 ? -4.794 9.836 8.859 1.00 86.19 71 THR A CA 1
ATOM 581 C C . THR A 1 71 ? -3.711 9.593 7.811 1.00 86.19 71 THR A C 1
ATOM 583 O O . THR A 1 71 ? -3.966 9.788 6.628 1.00 86.19 71 THR A O 1
ATOM 586 N N . SER A 1 72 ? -2.543 9.104 8.226 1.00 86.25 72 SER A N 1
ATOM 587 C CA . SER A 1 72 ? -1.436 8.795 7.325 1.00 86.25 72 SER A CA 1
ATOM 588 C C . SER A 1 72 ? -1.781 7.683 6.334 1.00 86.25 72 SER A C 1
ATOM 590 O O . SER A 1 72 ? -1.475 7.839 5.163 1.00 86.25 72 SER A O 1
ATOM 592 N N . THR A 1 73 ? -2.478 6.616 6.746 1.00 87.19 73 THR A N 1
ATOM 593 C CA . THR A 1 73 ? -2.941 5.560 5.825 1.00 87.19 73 THR A CA 1
ATOM 594 C C . THR A 1 73 ? -3.890 6.107 4.765 1.00 87.19 73 THR A C 1
ATOM 596 O O . THR A 1 73 ? -3.757 5.765 3.599 1.00 87.19 73 THR A O 1
ATOM 599 N N . ILE A 1 74 ? -4.825 6.982 5.145 1.00 85.31 74 ILE A N 1
ATOM 600 C CA . ILE A 1 74 ? -5.744 7.600 4.180 1.00 85.31 74 ILE A CA 1
ATOM 601 C C . ILE A 1 74 ? -4.964 8.441 3.161 1.00 85.31 74 ILE A C 1
ATOM 603 O O . ILE A 1 74 ? -5.196 8.307 1.964 1.00 85.31 74 ILE A O 1
ATOM 607 N N . ILE A 1 75 ? -4.031 9.279 3.626 1.00 87.19 75 ILE A N 1
ATOM 608 C CA . ILE A 1 75 ? -3.196 10.115 2.749 1.00 87.19 75 ILE A CA 1
ATOM 609 C C . ILE A 1 75 ? -2.353 9.238 1.819 1.00 87.19 75 ILE A C 1
ATOM 611 O O . ILE A 1 75 ? -2.340 9.468 0.614 1.00 87.19 75 ILE A O 1
ATOM 615 N N . TRP A 1 76 ? -1.697 8.213 2.366 1.00 85.31 76 TRP A N 1
ATOM 616 C CA . TRP A 1 76 ? -0.860 7.292 1.601 1.00 85.31 76 TRP A CA 1
ATOM 617 C C . TRP A 1 76 ? -1.647 6.598 0.490 1.00 85.31 76 TRP A C 1
ATOM 619 O O . TRP A 1 76 ? -1.214 6.578 -0.654 1.00 85.31 76 TRP A O 1
ATOM 629 N N . ASN A 1 77 ? -2.861 6.146 0.797 1.00 85.50 77 ASN A N 1
ATOM 630 C CA . ASN A 1 77 ? -3.754 5.525 -0.173 1.00 85.50 77 ASN A CA 1
ATOM 631 C C . ASN A 1 77 ? -4.172 6.474 -1.307 1.00 85.50 77 ASN A C 1
ATOM 633 O O . ASN A 1 77 ? -4.338 6.035 -2.440 1.00 85.50 77 ASN A O 1
ATOM 637 N N . PHE A 1 78 ? -4.343 7.772 -1.032 1.00 84.19 78 PHE A N 1
ATOM 638 C CA . PHE A 1 78 ? -4.598 8.756 -2.091 1.00 84.19 78 PHE A CA 1
ATOM 639 C C . PHE A 1 78 ? -3.370 8.986 -2.974 1.00 84.19 78 PHE A C 1
ATOM 641 O O . PHE A 1 78 ? -3.517 9.082 -4.191 1.00 84.19 78 PHE A O 1
ATOM 648 N N . ILE A 1 79 ? -2.174 9.039 -2.380 1.00 86.19 79 ILE A N 1
ATOM 649 C CA . ILE A 1 79 ? -0.914 9.135 -3.129 1.00 86.19 79 ILE A CA 1
ATOM 650 C C . ILE A 1 79 ? -0.741 7.899 -4.021 1.00 86.19 79 ILE A C 1
ATOM 652 O O . ILE A 1 79 ? -0.419 8.036 -5.196 1.00 86.19 79 ILE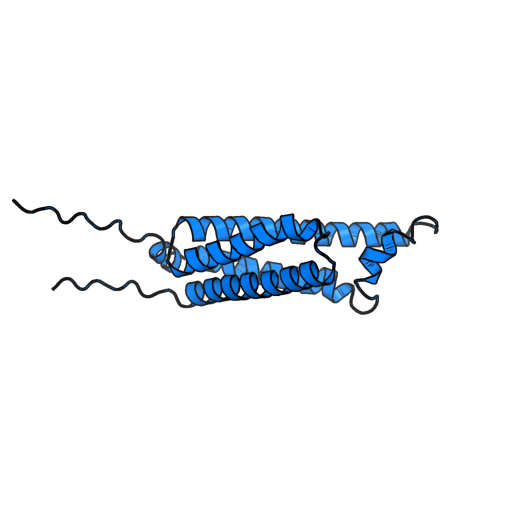 A O 1
ATOM 656 N N . GLU A 1 80 ? -1.023 6.708 -3.494 1.00 80.62 80 GLU A N 1
ATOM 657 C CA . GLU A 1 80 ? -0.933 5.444 -4.226 1.00 80.62 80 GLU A CA 1
ATOM 658 C C . GLU A 1 80 ? -1.910 5.393 -5.409 1.00 80.62 80 GLU A C 1
ATOM 660 O O . GLU A 1 80 ? -1.513 5.042 -6.519 1.00 80.62 80 GLU A O 1
ATOM 665 N N . ILE A 1 81 ? -3.160 5.834 -5.217 1.00 82.94 81 ILE A N 1
ATOM 666 C CA . ILE A 1 81 ? -4.135 5.965 -6.313 1.00 82.94 81 ILE A CA 1
ATOM 667 C C . ILE A 1 81 ? -3.640 6.955 -7.376 1.00 82.94 81 ILE A C 1
ATOM 669 O O . ILE A 1 81 ? -3.741 6.663 -8.567 1.00 82.94 81 ILE A O 1
ATOM 673 N N . ALA A 1 82 ? -3.103 8.110 -6.975 1.00 81.19 82 ALA A N 1
ATOM 674 C CA . ALA A 1 82 ? -2.593 9.107 -7.916 1.00 81.19 82 ALA A CA 1
ATOM 675 C C . ALA A 1 82 ? -1.397 8.574 -8.721 1.00 81.19 82 ALA A C 1
ATOM 677 O O . ALA A 1 82 ? -1.327 8.780 -9.932 1.00 81.19 82 ALA A O 1
ATOM 678 N N . PHE A 1 83 ? -0.491 7.845 -8.066 1.00 80.38 83 PHE A N 1
ATOM 679 C CA . PHE A 1 83 ? 0.667 7.234 -8.712 1.00 80.38 83 PHE A CA 1
ATOM 680 C C . PHE A 1 83 ? 0.254 6.124 -9.688 1.00 80.38 83 PHE A C 1
ATOM 682 O O . PHE A 1 83 ? 0.736 6.090 -10.819 1.00 80.38 83 PHE A O 1
ATOM 689 N N . LEU A 1 84 ? -0.694 5.266 -9.292 1.00 78.38 84 LEU A N 1
ATOM 690 C CA . LEU A 1 84 ? -1.286 4.253 -10.171 1.00 78.38 84 LEU A CA 1
ATOM 691 C C . LEU A 1 84 ? -1.955 4.893 -11.390 1.00 78.38 84 LEU A C 1
ATOM 693 O O . LEU A 1 84 ? -1.734 4.446 -12.512 1.00 78.38 84 LEU A O 1
ATOM 697 N N . PHE A 1 85 ? -2.734 5.957 -11.193 1.00 77.00 85 PHE A N 1
ATOM 698 C CA . PHE A 1 85 ? -3.380 6.670 -12.292 1.00 77.00 85 PHE A CA 1
ATOM 699 C C . PHE A 1 85 ? -2.355 7.273 -13.261 1.00 77.00 85 PHE A C 1
ATOM 701 O O . PHE A 1 85 ? -2.478 7.087 -14.471 1.00 77.00 85 PHE A O 1
ATOM 708 N N . TYR A 1 86 ? -1.311 7.928 -12.741 1.00 77.81 86 TYR A N 1
ATOM 709 C CA . TYR A 1 86 ? -0.218 8.462 -13.555 1.00 77.81 86 TYR A CA 1
ATOM 710 C C . TYR A 1 86 ? 0.478 7.364 -14.370 1.00 77.81 86 TYR A C 1
ATOM 712 O O . TYR A 1 86 ? 0.706 7.539 -15.565 1.00 77.81 86 TYR A O 1
ATOM 720 N N . PHE A 1 87 ? 0.758 6.213 -13.753 1.00 73.75 87 PHE A N 1
ATOM 721 C CA . PHE A 1 87 ? 1.384 5.080 -14.431 1.00 73.75 87 PHE A CA 1
ATOM 722 C C . PHE A 1 87 ? 0.505 4.518 -15.557 1.00 73.75 87 PHE A C 1
ATOM 724 O O . PHE A 1 87 ? 0.997 4.300 -16.662 1.00 73.75 87 PHE A O 1
ATOM 731 N N . VAL A 1 88 ? -0.798 4.335 -15.313 1.00 73.69 88 VAL A N 1
ATOM 732 C CA . VAL A 1 88 ? -1.746 3.836 -16.326 1.00 73.69 88 VAL A CA 1
ATOM 733 C C . VAL A 1 88 ? -1.869 4.813 -17.494 1.00 73.69 88 VAL A C 1
ATOM 735 O O . VAL A 1 88 ? -1.749 4.402 -18.647 1.00 73.69 88 VAL A O 1
ATOM 738 N N . VAL A 1 89 ? -2.064 6.106 -17.219 1.00 72.88 89 VAL A N 1
ATOM 739 C CA . VAL A 1 89 ? -2.172 7.135 -18.268 1.00 72.88 89 VAL A CA 1
ATOM 740 C C . VAL A 1 89 ? -0.867 7.255 -19.052 1.00 72.88 89 VAL A C 1
ATOM 742 O O . VAL A 1 89 ? -0.906 7.331 -20.278 1.00 72.88 89 VAL A O 1
ATOM 745 N N . GLY A 1 90 ? 0.284 7.211 -18.374 1.00 69.38 90 GLY A N 1
ATOM 746 C CA . GLY A 1 90 ? 1.595 7.202 -19.018 1.00 69.38 90 GLY A CA 1
ATOM 747 C C . GLY A 1 90 ? 1.765 5.999 -19.946 1.00 69.38 90 GLY A C 1
ATOM 748 O O . GLY A 1 90 ? 2.113 6.167 -21.112 1.00 69.38 90 GLY A O 1
ATOM 749 N N . ALA A 1 91 ? 1.439 4.796 -19.471 1.00 68.19 91 ALA A N 1
ATOM 750 C CA . ALA A 1 91 ? 1.543 3.573 -20.261 1.00 68.19 91 ALA A CA 1
ATOM 751 C C . ALA A 1 91 ? 0.617 3.576 -21.494 1.00 68.19 91 ALA A C 1
ATOM 753 O O . ALA A 1 91 ? 1.028 3.147 -22.573 1.00 68.19 91 ALA A O 1
ATOM 754 N N . VAL A 1 92 ? -0.609 4.100 -21.363 1.00 67.56 92 VAL A N 1
ATOM 755 C CA . VAL A 1 92 ? -1.558 4.245 -22.482 1.00 67.56 92 VAL A CA 1
ATOM 756 C C . VAL A 1 92 ? -1.116 5.335 -23.464 1.00 67.56 92 VAL A C 1
ATOM 758 O O . VAL A 1 92 ? -1.156 5.124 -24.672 1.00 67.56 92 VAL A O 1
ATOM 761 N N . GLY A 1 93 ? -0.656 6.489 -22.978 1.00 63.56 93 GLY A N 1
ATOM 762 C CA . GLY A 1 93 ? -0.157 7.563 -23.842 1.00 63.56 93 GLY A CA 1
ATOM 763 C C . GLY A 1 93 ? 1.035 7.106 -24.683 1.00 63.56 93 GLY A C 1
ATOM 764 O O . GLY A 1 93 ? 1.089 7.356 -25.886 1.00 63.56 93 GLY A O 1
ATOM 765 N N . ILE A 1 94 ? 1.950 6.355 -24.071 1.00 61.75 94 ILE A N 1
ATOM 766 C CA . ILE A 1 94 ? 3.122 5.789 -24.744 1.00 61.75 94 ILE A CA 1
ATOM 767 C C . ILE A 1 94 ? 2.720 4.738 -25.787 1.00 61.75 94 ILE A C 1
ATOM 769 O O . ILE A 1 94 ? 3.276 4.742 -26.885 1.00 61.75 94 ILE A O 1
ATOM 773 N N . SER A 1 95 ? 1.756 3.856 -25.495 1.00 60.88 95 SER A N 1
ATOM 774 C CA . SER A 1 95 ? 1.333 2.824 -26.455 1.00 60.88 95 SER A CA 1
ATOM 775 C C . SER A 1 95 ? 0.695 3.420 -27.715 1.00 60.88 95 SER A C 1
ATOM 777 O O . SER A 1 95 ? 0.948 2.937 -28.819 1.00 60.88 95 SER A O 1
ATOM 779 N N . ILE A 1 96 ? -0.054 4.518 -27.570 1.00 61.66 96 ILE A N 1
ATOM 780 C CA . ILE A 1 96 ? -0.643 5.257 -28.694 1.00 61.66 96 ILE A CA 1
ATOM 781 C C . ILE A 1 96 ? 0.449 5.935 -29.537 1.00 61.66 96 ILE A C 1
ATOM 783 O O . ILE A 1 96 ? 0.416 5.844 -30.763 1.00 61.66 96 ILE A O 1
ATOM 787 N N . PHE A 1 97 ? 1.445 6.569 -28.906 1.00 59.41 97 PHE A N 1
ATOM 788 C CA . PHE A 1 97 ? 2.551 7.222 -29.621 1.00 59.41 97 PHE A CA 1
ATOM 789 C C . PHE A 1 97 ? 3.459 6.228 -30.362 1.00 59.41 97 PHE A C 1
ATOM 791 O O . PHE A 1 97 ? 3.892 6.501 -31.481 1.00 59.41 97 PHE A O 1
ATOM 798 N N . ASN A 1 98 ? 3.733 5.061 -29.773 1.00 56.53 98 ASN A N 1
ATOM 799 C CA . ASN A 1 98 ? 4.664 4.081 -30.341 1.00 56.53 98 ASN A CA 1
ATOM 800 C C . ASN A 1 98 ? 4.087 3.326 -31.558 1.00 56.53 98 ASN A C 1
ATOM 802 O O . ASN A 1 98 ? 4.839 2.877 -32.423 1.00 56.53 98 ASN A O 1
ATOM 806 N N . ASN A 1 99 ? 2.757 3.225 -31.665 1.00 55.84 99 ASN A N 1
ATOM 807 C CA . ASN A 1 99 ? 2.087 2.654 -32.842 1.00 55.84 99 ASN A CA 1
ATOM 808 C C . ASN A 1 99 ? 2.137 3.571 -34.077 1.00 55.84 99 ASN A C 1
ATOM 810 O O . ASN A 1 99 ? 1.922 3.092 -35.186 1.00 55.84 99 ASN A O 1
ATOM 814 N N . ASN A 1 100 ? 2.464 4.855 -33.897 1.00 57.75 100 ASN A N 1
ATOM 815 C CA . ASN A 1 100 ? 2.520 5.853 -34.969 1.00 57.75 100 ASN A CA 1
ATOM 816 C C . ASN A 1 100 ? 3.951 6.284 -35.345 1.00 57.75 100 ASN A C 1
ATOM 818 O O . ASN A 1 100 ? 4.113 7.128 -36.225 1.00 57.75 100 ASN A O 1
ATOM 822 N N . SER A 1 101 ? 4.989 5.745 -34.693 1.00 53.06 101 SER A N 1
ATOM 823 C CA . SER A 1 101 ? 6.384 6.151 -34.913 1.00 53.06 101 SER A CA 1
ATOM 824 C C . SER A 1 101 ? 7.165 5.118 -35.730 1.00 53.06 101 SER A C 1
ATOM 826 O O . SER A 1 101 ? 7.277 3.949 -35.347 1.00 53.06 101 SER A O 1
ATOM 828 N N . ASN A 1 102 ? 7.739 5.559 -36.852 1.00 55.59 102 ASN A N 1
ATOM 829 C CA . ASN A 1 102 ? 8.613 4.752 -37.698 1.00 55.59 102 ASN A CA 1
ATOM 830 C C . ASN A 1 102 ? 10.024 4.648 -37.076 1.00 55.59 102 ASN A C 1
ATOM 832 O O . ASN A 1 102 ? 10.886 5.496 -37.261 1.00 55.59 102 ASN A O 1
ATOM 836 N N . ASN A 1 103 ? 10.211 3.550 -36.345 1.00 57.81 103 ASN A N 1
ATOM 837 C CA . ASN A 1 103 ? 11.408 2.710 -36.208 1.00 57.81 103 ASN A CA 1
ATOM 838 C C . ASN A 1 103 ? 12.698 3.091 -35.454 1.00 57.81 103 ASN A C 1
ATOM 840 O O . ASN A 1 103 ? 13.354 2.132 -35.053 1.00 57.81 103 ASN A O 1
ATOM 844 N N . ASP A 1 104 ? 13.056 4.329 -35.113 1.00 55.78 104 ASP A N 1
ATOM 845 C CA . ASP A 1 104 ? 14.453 4.524 -34.637 1.00 55.78 104 ASP A CA 1
ATOM 846 C C . ASP A 1 104 ? 14.671 4.559 -33.106 1.00 55.78 104 ASP A C 1
ATOM 848 O O . ASP A 1 104 ? 15.789 4.364 -32.639 1.00 55.78 104 ASP A O 1
ATOM 852 N N . ASN A 1 105 ? 13.611 4.660 -32.290 1.00 54.25 105 ASN A N 1
ATOM 853 C CA . ASN A 1 105 ? 13.726 4.748 -30.815 1.00 54.25 105 ASN A CA 1
ATOM 854 C C . ASN A 1 105 ? 13.177 3.525 -30.044 1.00 54.25 105 ASN A C 1
ATOM 856 O O . ASN A 1 105 ? 12.946 3.588 -28.836 1.00 54.25 105 ASN A O 1
ATOM 860 N N . ARG A 1 106 ? 12.940 2.390 -30.717 1.00 53.53 106 ARG A N 1
ATOM 861 C CA . ARG A 1 106 ? 12.292 1.206 -30.108 1.00 53.53 106 ARG A CA 1
ATOM 862 C C . ARG A 1 106 ? 13.174 0.430 -29.113 1.00 53.53 106 ARG A C 1
ATOM 864 O O . ARG A 1 106 ? 12.638 -0.280 -28.265 1.00 53.53 106 ARG A O 1
ATOM 871 N N . ALA A 1 107 ? 14.500 0.541 -29.200 1.00 48.53 107 ALA A N 1
ATOM 872 C CA . ALA A 1 107 ? 15.422 -0.368 -28.510 1.00 48.53 107 ALA A CA 1
ATOM 873 C C . ALA A 1 107 ? 15.589 -0.091 -27.002 1.00 48.53 107 ALA A C 1
ATOM 875 O O . ALA A 1 107 ? 15.522 -1.026 -26.207 1.00 48.53 107 ALA A O 1
ATOM 876 N N . GLU A 1 108 ? 15.732 1.169 -26.581 1.00 48.22 108 GLU A N 1
ATOM 877 C CA . GLU A 1 108 ? 15.880 1.507 -25.151 1.00 48.22 108 GLU A CA 1
ATOM 878 C C . GLU A 1 108 ? 14.546 1.405 -24.387 1.00 48.22 108 GLU A C 1
ATOM 880 O O . GLU A 1 108 ? 14.514 1.138 -23.186 1.00 48.22 108 GLU A O 1
ATOM 885 N N . PHE A 1 109 ? 13.424 1.537 -25.103 1.00 50.81 109 PHE A N 1
ATOM 886 C CA . PHE A 1 109 ? 12.074 1.590 -24.536 1.00 50.81 109 PHE A CA 1
ATOM 887 C C . PHE A 1 109 ? 11.368 0.231 -24.470 1.00 50.81 109 PHE A C 1
ATOM 889 O O . PHE A 1 109 ? 10.465 0.029 -23.652 1.00 50.81 109 PHE A O 1
ATOM 896 N N . ASN A 1 110 ? 11.818 -0.732 -25.280 1.00 50.16 110 ASN A N 1
ATOM 897 C CA . ASN A 1 110 ? 11.363 -2.107 -25.165 1.00 50.16 110 ASN A CA 1
ATOM 898 C C . ASN A 1 110 ? 11.672 -2.673 -23.782 1.00 50.16 110 ASN A C 1
ATOM 900 O O . ASN A 1 110 ? 10.886 -3.465 -23.324 1.00 50.16 110 ASN A O 1
ATOM 904 N N . ILE A 1 111 ? 12.686 -2.250 -23.026 1.00 50.22 111 ILE A N 1
ATOM 905 C CA . ILE A 1 111 ? 12.963 -2.865 -21.711 1.00 50.22 111 ILE A CA 1
ATOM 906 C C . ILE A 1 111 ? 11.791 -2.695 -20.714 1.00 50.22 111 ILE A C 1
ATOM 908 O O . ILE A 1 111 ? 11.463 -3.642 -19.999 1.00 50.22 111 ILE A O 1
ATOM 912 N N . VAL A 1 112 ? 11.090 -1.551 -20.723 1.00 49.53 112 VAL A N 1
ATOM 913 C CA . VAL A 1 112 ? 9.916 -1.304 -19.852 1.00 49.53 112 VAL A CA 1
ATOM 914 C C . VAL A 1 112 ? 8.686 -2.099 -20.315 1.00 49.53 112 VAL A C 1
ATOM 916 O O . VAL A 1 112 ? 7.943 -2.628 -19.490 1.00 49.53 112 VAL A O 1
ATOM 919 N N . LEU A 1 113 ? 8.488 -2.224 -21.630 1.00 49.12 113 LEU A N 1
ATOM 920 C CA . LEU A 1 113 ? 7.371 -2.964 -22.236 1.00 49.12 113 LEU A CA 1
ATOM 921 C C . LEU A 1 113 ? 7.641 -4.476 -22.382 1.00 49.12 113 LEU A C 1
ATOM 923 O O . LEU A 1 113 ? 6.707 -5.257 -22.441 1.00 49.12 113 LEU A O 1
ATOM 927 N N . TYR A 1 114 ? 8.899 -4.911 -22.407 1.00 44.62 114 TYR A N 1
ATOM 928 C CA . TYR A 1 114 ? 9.358 -6.293 -22.608 1.00 44.62 114 TYR A CA 1
ATOM 929 C C . TYR A 1 114 ? 9.444 -7.048 -21.278 1.00 44.62 114 TYR A C 1
ATOM 931 O O . TYR A 1 114 ? 9.211 -8.254 -21.251 1.00 44.62 114 TYR A O 1
ATOM 939 N N . LEU A 1 115 ? 9.658 -6.336 -20.160 1.00 49.88 115 LEU A N 1
ATOM 940 C CA . LEU A 1 115 ? 9.356 -6.843 -18.812 1.00 49.88 115 LEU A CA 1
ATOM 941 C C . LEU A 1 115 ? 7.846 -7.110 -18.613 1.00 49.88 115 LEU A C 1
ATOM 943 O O . LEU A 1 115 ? 7.471 -7.911 -17.760 1.00 49.88 115 LEU A O 1
ATOM 947 N N . LEU A 1 116 ? 6.983 -6.491 -19.428 1.00 48.03 116 LEU A N 1
ATOM 948 C CA . LEU A 1 116 ? 5.535 -6.710 -19.498 1.00 48.03 116 LEU A CA 1
ATOM 949 C C . LEU A 1 116 ? 5.192 -7.504 -20.769 1.00 48.03 116 LEU A C 1
ATOM 951 O O . LEU A 1 116 ? 4.617 -6.976 -21.712 1.00 48.03 116 LEU A O 1
ATOM 955 N N . HIS A 1 117 ? 5.579 -8.780 -20.803 1.00 45.00 117 HIS A N 1
ATOM 956 C CA . HIS A 1 117 ? 5.390 -9.698 -21.935 1.00 45.00 117 HIS A CA 1
ATOM 957 C C . HIS A 1 117 ? 4.089 -9.474 -22.757 1.00 45.00 117 HIS A C 1
ATOM 959 O O . HIS A 1 117 ? 3.011 -9.303 -22.173 1.00 45.00 117 HIS A O 1
ATOM 965 N N . PRO A 1 118 ? 4.143 -9.573 -24.105 1.00 48.91 118 PRO A N 1
ATOM 966 C CA . PRO A 1 118 ? 3.112 -9.056 -25.017 1.00 48.91 118 PRO A CA 1
ATOM 967 C C . PRO A 1 118 ? 1.729 -9.720 -24.906 1.00 48.91 118 PRO A C 1
ATOM 969 O O . PRO A 1 118 ? 0.761 -9.195 -25.443 1.00 48.91 118 PRO A O 1
ATOM 972 N N . TYR A 1 119 ? 1.594 -10.828 -24.173 1.00 48.94 119 TYR A N 1
ATOM 973 C CA . TYR A 1 119 ? 0.326 -11.549 -24.030 1.00 48.94 119 TYR A CA 1
ATOM 974 C C . TYR A 1 119 ? -0.498 -11.158 -22.791 1.00 48.94 119 TYR A C 1
ATOM 976 O O . TYR A 1 119 ? -1.661 -11.535 -22.708 1.00 48.94 119 TYR A O 1
ATOM 984 N N . ASN A 1 120 ? 0.045 -10.351 -21.865 1.00 54.75 120 ASN A N 1
ATOM 985 C CA . ASN A 1 120 ? -0.654 -9.949 -20.631 1.00 54.75 120 ASN A CA 1
ATOM 986 C C . ASN A 1 120 ? -0.702 -8.429 -20.388 1.00 54.75 120 ASN A C 1
ATOM 988 O O . ASN A 1 120 ? -1.139 -7.982 -19.326 1.00 54.75 120 ASN A O 1
ATOM 992 N N . VAL A 1 121 ? -0.288 -7.619 -21.365 1.00 57.03 121 VAL A N 1
ATOM 993 C CA . VAL A 1 121 ? -0.229 -6.149 -21.274 1.00 57.03 121 VAL A CA 1
ATOM 994 C C . VAL A 1 121 ? -1.568 -5.548 -20.816 1.00 57.03 121 VAL A C 1
ATOM 996 O O . VAL A 1 121 ? -1.593 -4.694 -19.935 1.00 57.03 121 VAL A O 1
ATOM 999 N N . PHE A 1 122 ? -2.698 -6.054 -21.320 1.00 57.31 122 PHE A N 1
ATOM 1000 C CA . PHE A 1 122 ? -4.034 -5.595 -20.918 1.00 57.31 122 PHE A CA 1
ATOM 1001 C C . PHE A 1 122 ? -4.354 -5.871 -19.436 1.00 57.31 122 PHE A C 1
ATOM 1003 O O . PHE A 1 122 ? -4.919 -5.023 -18.744 1.00 57.31 122 PHE A O 1
ATOM 1010 N N . ILE A 1 123 ? -3.960 -7.038 -18.918 1.00 60.56 123 ILE A N 1
ATOM 1011 C CA . ILE A 1 123 ? -4.215 -7.417 -17.521 1.00 60.56 123 ILE A CA 1
ATOM 1012 C C . ILE A 1 123 ? -3.353 -6.568 -16.579 1.00 60.56 123 ILE A C 1
ATOM 1014 O O . ILE A 1 123 ? -3.859 -6.059 -15.578 1.00 60.56 123 ILE A O 1
ATOM 1018 N N . TYR A 1 124 ? -2.077 -6.365 -16.917 1.00 63.84 124 TYR A N 1
ATOM 1019 C CA . TYR A 1 124 ? -1.139 -5.610 -16.082 1.00 63.84 124 TYR A CA 1
ATOM 1020 C C . TYR A 1 124 ? -1.335 -4.092 -16.138 1.00 63.84 124 TYR A C 1
ATOM 1022 O O . TYR A 1 124 ? -1.125 -3.430 -15.124 1.00 63.84 124 TYR A O 1
ATOM 1030 N N . ILE A 1 125 ? -1.770 -3.538 -17.273 1.00 64.75 125 ILE A N 1
ATOM 1031 C CA . ILE A 1 125 ? -1.968 -2.088 -17.427 1.00 64.75 125 ILE A CA 1
ATOM 1032 C C . ILE A 1 125 ? -3.378 -1.656 -17.022 1.00 64.75 125 ILE A C 1
ATOM 1034 O O . ILE A 1 125 ? -3.552 -0.549 -16.523 1.00 64.75 125 ILE A O 1
ATOM 1038 N N . LEU A 1 126 ? -4.392 -2.501 -17.219 1.00 66.44 126 LEU A N 1
ATOM 1039 C CA . LEU A 1 126 ? -5.787 -2.077 -17.086 1.00 66.44 126 LEU A CA 1
ATOM 1040 C C . LEU A 1 126 ? -6.487 -2.778 -15.920 1.00 66.44 126 LEU A C 1
ATOM 1042 O O . LEU A 1 126 ? -7.014 -2.121 -15.026 1.00 66.44 126 LEU A O 1
ATOM 1046 N N . VAL A 1 127 ? -6.439 -4.109 -15.865 1.00 69.75 127 VAL A N 1
ATOM 1047 C CA . VAL A 1 127 ? -7.206 -4.879 -14.871 1.00 69.75 127 VAL A CA 1
ATOM 1048 C C . VAL A 1 127 ? -6.611 -4.761 -13.465 1.00 69.75 127 VAL A C 1
ATOM 1050 O O . VAL A 1 127 ? -7.332 -4.443 -12.517 1.00 69.75 127 VAL A O 1
ATOM 1053 N N . ILE A 1 128 ? -5.302 -4.977 -13.313 1.00 74.06 128 ILE A N 1
ATOM 1054 C CA . ILE A 1 128 ? -4.630 -4.942 -12.006 1.00 74.06 128 ILE A CA 1
ATOM 1055 C C . ILE A 1 128 ? -4.732 -3.552 -11.350 1.00 74.06 128 ILE A C 1
ATOM 1057 O O . ILE A 1 128 ? -5.166 -3.489 -10.195 1.00 74.06 128 ILE A O 1
ATOM 1061 N N . PRO A 1 129 ? -4.439 -2.434 -12.044 1.00 74.50 129 PRO A N 1
ATOM 1062 C CA . PRO A 1 129 ? -4.567 -1.103 -11.452 1.00 74.50 129 PRO A CA 1
ATOM 1063 C C . PRO A 1 129 ? -6.005 -0.755 -11.058 1.00 74.50 129 PRO A C 1
ATOM 1065 O O . PRO A 1 129 ? -6.220 -0.207 -9.978 1.00 74.50 129 PRO A O 1
ATOM 1068 N N . ILE A 1 130 ? -7.006 -1.127 -11.866 1.00 77.12 130 ILE A N 1
ATOM 1069 C CA . ILE A 1 130 ? -8.422 -0.894 -11.534 1.00 77.12 130 ILE A CA 1
ATOM 1070 C C . ILE A 1 130 ? -8.829 -1.673 -10.280 1.00 77.12 130 ILE A C 1
ATOM 1072 O O . ILE A 1 130 ? -9.451 -1.108 -9.376 1.00 77.12 130 ILE A O 1
ATOM 1076 N N . ILE A 1 131 ? -8.457 -2.954 -10.186 1.00 81.00 131 ILE A N 1
ATOM 1077 C CA . ILE A 1 131 ? -8.732 -3.770 -8.997 1.00 81.00 131 ILE A CA 1
ATOM 1078 C C . ILE A 1 131 ? -8.067 -3.147 -7.762 1.00 81.00 131 ILE A C 1
ATOM 1080 O O . ILE A 1 131 ? -8.716 -3.030 -6.717 1.00 81.00 131 ILE A O 1
ATOM 1084 N N . MET A 1 132 ? -6.820 -2.682 -7.884 1.00 78.44 132 MET A N 1
ATOM 1085 C CA . MET A 1 132 ? -6.110 -2.001 -6.797 1.00 78.44 132 MET A CA 1
ATOM 1086 C C . MET A 1 132 ? -6.822 -0.716 -6.364 1.00 78.44 132 MET A C 1
ATOM 1088 O O . MET A 1 132 ? -7.081 -0.543 -5.173 1.00 78.44 132 MET A O 1
ATOM 1092 N N . ILE A 1 133 ? -7.252 0.135 -7.301 1.00 83.06 133 ILE A N 1
ATOM 1093 C CA . ILE A 1 133 ? -8.018 1.356 -6.997 1.00 83.06 133 ILE A CA 1
ATOM 1094 C C . ILE A 1 133 ? -9.310 1.019 -6.239 1.00 83.06 133 ILE A C 1
ATOM 1096 O O . ILE A 1 133 ? -9.628 1.673 -5.240 1.00 83.06 133 ILE A O 1
ATOM 1100 N N . ILE A 1 134 ? -10.045 -0.017 -6.659 1.00 84.81 134 ILE A N 1
ATOM 1101 C CA . ILE A 1 134 ? -11.282 -0.447 -5.988 1.00 84.81 134 ILE A CA 1
ATOM 1102 C C . ILE A 1 134 ? -10.991 -0.913 -4.555 1.00 84.81 134 ILE A C 1
ATOM 1104 O O . ILE A 1 134 ? -11.706 -0.524 -3.624 1.00 84.81 134 ILE A O 1
ATOM 1108 N N . ILE A 1 135 ? -9.953 -1.730 -4.357 1.00 85.31 135 ILE A N 1
ATOM 1109 C CA . ILE A 1 135 ? -9.560 -2.235 -3.034 1.00 85.31 135 ILE A CA 1
ATOM 1110 C C . ILE A 1 135 ? -9.155 -1.074 -2.118 1.00 85.31 135 ILE A C 1
ATOM 1112 O O . ILE A 1 135 ? -9.694 -0.954 -1.014 1.00 85.31 135 ILE A O 1
ATOM 1116 N N . ILE A 1 136 ? -8.276 -0.184 -2.582 1.00 84.50 136 ILE A N 1
ATOM 1117 C CA . ILE A 1 136 ? -7.782 0.964 -1.810 1.00 84.50 136 ILE A CA 1
ATOM 1118 C C . ILE A 1 136 ? -8.940 1.902 -1.439 1.00 84.50 136 ILE A C 1
ATOM 1120 O O . ILE A 1 136 ? -9.077 2.314 -0.283 1.00 84.50 136 ILE A O 1
ATOM 1124 N N . THR A 1 137 ? -9.842 2.175 -2.384 1.00 83.25 137 THR A N 1
ATOM 1125 C CA . THR A 1 137 ? -11.028 3.008 -2.141 1.00 83.25 137 THR A CA 1
ATOM 1126 C C . THR A 1 137 ? -11.947 2.382 -1.092 1.00 83.25 137 THR A C 1
ATOM 1128 O O . THR A 1 137 ? -12.412 3.074 -0.180 1.00 83.25 137 THR A O 1
ATOM 1131 N N . LYS A 1 138 ? -12.171 1.060 -1.150 1.00 86.19 138 LYS A N 1
ATOM 1132 C CA . LYS A 1 138 ? -12.944 0.336 -0.127 1.00 86.19 138 LYS A CA 1
ATOM 1133 C C . LYS A 1 138 ? -12.289 0.410 1.253 1.00 86.19 138 LYS A C 1
ATOM 1135 O O . LYS A 1 138 ? -13.000 0.605 2.243 1.00 86.19 138 LYS A O 1
ATOM 1140 N N . ILE A 1 139 ? -10.963 0.287 1.334 1.00 84.69 139 ILE A N 1
ATOM 1141 C CA . ILE A 1 139 ? -10.208 0.423 2.590 1.00 84.69 139 ILE A CA 1
ATOM 1142 C C . ILE A 1 139 ? -10.388 1.830 3.169 1.00 84.69 139 ILE A C 1
ATOM 1144 O O . ILE A 1 139 ? -10.731 1.966 4.346 1.00 84.69 139 ILE A O 1
ATOM 1148 N N . ASN A 1 140 ? -10.237 2.872 2.350 1.00 84.12 140 ASN A N 1
ATOM 1149 C CA . ASN A 1 140 ? -10.438 4.257 2.776 1.00 84.12 140 ASN A CA 1
ATOM 1150 C C . ASN A 1 140 ? -11.858 4.484 3.293 1.00 84.12 140 ASN A C 1
ATOM 1152 O O . ASN A 1 140 ? -12.038 4.951 4.421 1.00 84.12 140 ASN A O 1
ATOM 1156 N N . LEU A 1 141 ? -12.871 4.087 2.521 1.00 85.56 141 LEU A N 1
ATOM 1157 C CA . LEU A 1 141 ? -14.273 4.235 2.907 1.00 85.56 141 LEU A CA 1
ATOM 1158 C C . LEU A 1 141 ? -14.578 3.508 4.223 1.00 85.56 141 LEU A C 1
ATOM 1160 O O . LEU A 1 141 ? -15.294 4.036 5.075 1.00 85.56 141 LEU A O 1
ATOM 1164 N N . TYR A 1 142 ? -13.985 2.331 4.437 1.00 85.06 142 TYR A N 1
ATOM 1165 C CA . TYR A 1 142 ? -14.082 1.619 5.707 1.00 85.06 142 TYR A CA 1
ATOM 1166 C C . TYR A 1 142 ? -13.429 2.394 6.864 1.00 85.06 142 TYR A C 1
ATOM 1168 O O . TYR A 1 142 ? -14.043 2.534 7.925 1.00 85.06 142 TYR A O 1
ATOM 1176 N N . LEU A 1 143 ? -12.223 2.939 6.674 1.00 83.25 143 LEU A N 1
ATOM 1177 C CA . LEU A 1 143 ? -11.517 3.733 7.689 1.00 83.25 143 LEU A CA 1
ATOM 1178 C C . LEU A 1 143 ? -12.247 5.040 8.049 1.00 83.25 143 LEU A C 1
ATOM 1180 O O . LEU A 1 143 ? -12.105 5.522 9.179 1.00 83.25 143 LEU A O 1
ATOM 1184 N N . TYR A 1 144 ? -13.056 5.585 7.135 1.00 82.56 144 TYR A N 1
ATOM 1185 C CA . TYR A 1 144 ? -13.898 6.763 7.370 1.00 82.56 144 TYR A CA 1
ATOM 1186 C C . TYR A 1 144 ? -15.162 6.484 8.197 1.00 82.56 144 TYR A C 1
ATOM 1188 O O . TYR A 1 144 ? -15.738 7.428 8.747 1.00 82.56 144 TYR A O 1
ATOM 1196 N N . ARG A 1 145 ? -15.599 5.222 8.334 1.00 83.00 145 ARG A N 1
ATOM 1197 C CA . ARG A 1 145 ? -16.864 4.902 9.016 1.00 83.00 145 ARG A CA 1
ATOM 1198 C C . ARG A 1 145 ? -16.876 5.392 10.478 1.00 83.00 145 ARG A C 1
ATOM 1200 O O . ARG A 1 145 ? -15.879 5.221 11.185 1.00 83.00 145 ARG A O 1
ATOM 1207 N N . PRO A 1 146 ? -18.003 5.927 10.993 1.00 77.00 146 PRO A N 1
ATOM 1208 C CA . PRO A 1 146 ? -18.066 6.545 12.325 1.00 77.00 146 PRO A CA 1
ATOM 1209 C C . PRO A 1 146 ? -17.633 5.622 13.474 1.00 77.00 146 PRO A C 1
ATOM 1211 O O . PRO A 1 146 ? -16.887 6.040 14.360 1.00 77.00 146 PRO A O 1
ATOM 1214 N N . TYR A 1 147 ? -18.029 4.346 13.428 1.00 76.56 147 TYR A N 1
ATOM 1215 C CA . TYR A 1 147 ? -17.654 3.346 14.436 1.00 76.56 147 TYR A CA 1
ATOM 1216 C C . TYR A 1 147 ? -16.174 2.933 14.364 1.00 76.56 147 TYR A C 1
ATOM 1218 O O . TYR A 1 147 ? -15.610 2.453 15.343 1.00 76.56 147 TYR A O 1
ATOM 1226 N N . VAL A 1 148 ? -15.526 3.109 13.208 1.00 78.56 148 VAL A N 1
ATOM 1227 C CA . VAL A 1 148 ? -14.078 2.920 13.054 1.00 78.56 148 VAL A CA 1
ATOM 1228 C C . VAL A 1 148 ? -13.357 4.164 13.554 1.00 78.56 148 VAL A C 1
ATOM 1230 O O . VAL A 1 148 ? -12.381 4.062 14.293 1.00 78.56 148 VAL A O 1
ATOM 1233 N N . LYS A 1 149 ? -13.876 5.354 13.232 1.00 78.12 149 LYS A N 1
ATOM 1234 C CA . LYS A 1 149 ? -13.344 6.638 13.695 1.00 78.12 149 LYS A CA 1
ATOM 1235 C C . LYS A 1 149 ? -13.253 6.705 15.221 1.00 78.12 149 LYS A C 1
ATOM 1237 O O . LYS A 1 149 ? -12.223 7.168 15.713 1.00 78.12 149 LYS A O 1
ATOM 1242 N N . SER A 1 150 ? -14.261 6.220 15.949 1.00 74.19 150 SER A N 1
ATOM 1243 C CA . SER A 1 150 ? -14.280 6.210 17.420 1.00 74.19 150 SER A CA 1
ATOM 1244 C C . SER A 1 150 ? -13.202 5.313 18.042 1.00 74.19 150 SE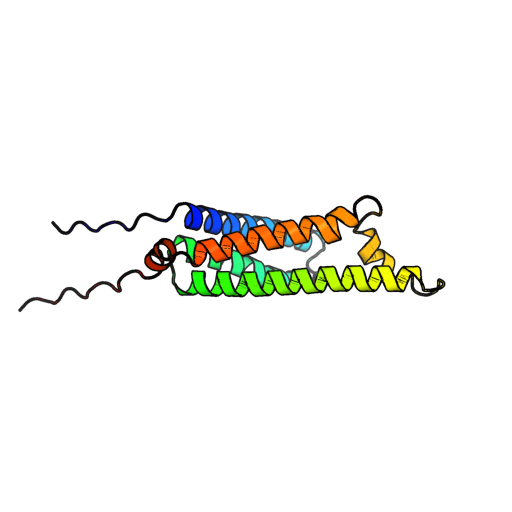R A C 1
ATOM 1246 O O . SER A 1 150 ? -12.644 5.681 19.071 1.00 74.19 150 SER A O 1
ATOM 1248 N N . TYR A 1 151 ? -12.808 4.211 17.389 1.00 78.88 151 TYR A N 1
ATOM 1249 C CA . TYR A 1 151 ? -11.702 3.353 17.849 1.00 78.88 151 TYR A CA 1
ATOM 1250 C C . TYR A 1 151 ? -10.362 4.108 17.948 1.00 78.88 151 TYR A C 1
ATOM 1252 O O . TYR A 1 151 ? -9.566 3.869 18.856 1.00 78.88 151 TYR A O 1
ATOM 1260 N N . PHE A 1 152 ? -10.121 5.048 17.029 1.00 79.44 152 PHE A N 1
ATOM 1261 C CA . PHE A 1 152 ? -8.890 5.847 16.981 1.00 79.44 152 PHE A CA 1
ATOM 1262 C C . PHE A 1 152 ? -8.920 7.084 17.887 1.00 79.44 152 PHE A C 1
ATOM 1264 O O . PHE A 1 152 ? -7.884 7.711 18.124 1.00 79.44 152 PHE A O 1
ATOM 1271 N N . VAL A 1 153 ? -10.099 7.444 18.394 1.00 72.38 153 VAL A N 1
ATOM 1272 C CA . VAL A 1 153 ? -10.290 8.479 19.410 1.00 72.38 153 VAL A CA 1
ATOM 1273 C C . VAL A 1 153 ? -10.345 7.758 20.752 1.00 72.38 153 VAL A C 1
ATOM 1275 O O . VAL A 1 153 ? -11.393 7.671 21.381 1.00 72.38 153 VAL A O 1
ATOM 1278 N N . ARG A 1 154 ? -9.221 7.180 21.201 1.00 61.16 154 ARG A N 1
ATOM 1279 C CA . ARG A 1 154 ? -9.160 6.755 22.606 1.00 61.16 154 ARG A CA 1
ATOM 1280 C C . ARG A 1 154 ? -9.477 7.991 23.452 1.00 61.16 154 ARG A C 1
ATOM 1282 O O . ARG A 1 154 ? -8.832 9.021 23.219 1.00 61.16 154 ARG A O 1
ATOM 1289 N N . PRO A 1 155 ? -10.418 7.931 24.409 1.00 52.47 155 PRO A N 1
ATOM 1290 C CA . PRO A 1 155 ? -10.509 8.990 25.394 1.00 52.47 155 PRO A CA 1
ATOM 1291 C C . PRO A 1 155 ? -9.120 9.089 26.026 1.00 52.47 155 PRO A C 1
ATOM 1293 O O . PRO A 1 155 ? -8.591 8.086 26.514 1.00 52.47 155 PRO A O 1
ATOM 1296 N N . LYS A 1 156 ? -8.483 10.270 25.942 1.00 49.12 156 LYS A N 1
ATOM 1297 C CA . LYS A 1 156 ? -7.358 10.592 26.829 1.00 49.12 156 LYS A CA 1
ATOM 1298 C C . LYS A 1 156 ? -7.837 10.159 28.203 1.00 49.12 156 LYS A C 1
ATOM 1300 O O . LYS A 1 156 ? -8.942 10.567 28.562 1.00 49.12 156 LYS A O 1
ATOM 1305 N N . ASN A 1 157 ? -7.081 9.289 28.881 1.00 46.06 157 ASN A N 1
ATOM 1306 C CA . ASN A 1 157 ? -7.358 8.903 30.259 1.00 46.06 157 ASN A CA 1
ATOM 1307 C C . ASN A 1 157 ? -7.927 10.137 30.945 1.00 46.06 157 ASN A C 1
ATOM 1309 O O . ASN A 1 157 ? -7.235 11.159 31.002 1.00 46.06 157 ASN A O 1
ATOM 1313 N N . LYS A 1 158 ? -9.205 10.082 31.356 1.00 44.66 158 LYS A N 1
ATOM 1314 C CA . LYS A 1 158 ? -9.687 11.027 32.353 1.00 44.66 158 LYS A CA 1
ATOM 1315 C C . LYS A 1 158 ? -8.630 10.892 33.433 1.00 44.66 158 LYS A C 1
ATOM 1317 O O . LYS A 1 158 ? -8.499 9.801 33.994 1.00 44.66 158 LYS A O 1
ATOM 1322 N N . LYS A 1 159 ? -7.794 11.925 33.616 1.00 43.44 159 LYS A N 1
ATOM 1323 C CA . LYS A 1 159 ? -7.043 12.061 34.856 1.00 43.44 159 LYS A CA 1
ATOM 1324 C C . LYS A 1 159 ? -8.097 11.748 35.902 1.00 43.44 159 LYS A C 1
ATOM 1326 O O . LYS A 1 159 ? -9.167 12.361 35.856 1.00 43.44 159 LYS A O 1
ATOM 1331 N N . HIS A 1 160 ? -7.880 10.692 36.687 1.00 42.41 160 HIS A N 1
ATOM 1332 C CA . HIS A 1 160 ? -8.624 10.543 37.922 1.00 42.41 160 HIS A CA 1
ATOM 1333 C C . HIS A 1 160 ? -8.619 11.947 38.509 1.00 42.41 160 HIS A C 1
ATOM 1335 O O . HIS A 1 160 ? -7.546 12.529 38.681 1.00 42.41 160 HIS A O 1
ATOM 1341 N N . GLY A 1 161 ? -9.805 12.546 38.632 1.00 46.44 161 GLY A N 1
ATOM 1342 C CA . GLY A 1 161 ? -9.940 13.639 39.564 1.00 46.44 161 GLY A CA 1
ATOM 1343 C C . GLY A 1 161 ? -9.431 13.026 40.848 1.00 46.44 161 GLY A C 1
ATOM 1344 O O . GLY A 1 161 ? -10.035 12.072 41.339 1.00 46.44 161 GLY A O 1
ATOM 1345 N N . ASN A 1 162 ? -8.242 13.450 41.269 1.00 42.97 162 ASN A N 1
ATOM 1346 C CA . ASN A 1 162 ? -7.854 13.268 42.645 1.00 42.97 162 ASN A CA 1
ATOM 1347 C C . ASN A 1 162 ? -9.001 13.913 43.408 1.00 42.97 162 ASN A C 1
ATOM 1349 O O . ASN A 1 162 ? -9.255 15.107 43.261 1.00 42.97 162 ASN A O 1
ATOM 1353 N N . GLY A 1 163 ? -9.792 13.052 44.042 1.00 46.22 163 GLY A N 1
ATOM 1354 C CA . GLY A 1 163 ? -10.718 13.485 45.054 1.00 46.22 163 GLY A CA 1
ATOM 1355 C C . GLY A 1 163 ? -9.932 14.138 46.182 1.00 46.22 163 GLY A C 1
ATOM 1356 O O . GLY A 1 163 ? -8.752 13.823 46.380 1.00 46.22 163 GLY A O 1
ATOM 1357 N N . CYS A 1 164 ? -10.680 14.978 46.891 1.00 40.31 164 CYS A N 1
ATOM 1358 C CA . CYS A 1 164 ? -10.314 15.852 47.998 1.00 40.31 164 CYS A CA 1
ATOM 1359 C C . CYS A 1 164 ? -9.824 17.225 47.537 1.00 40.31 164 CYS A C 1
ATOM 1361 O O . CYS A 1 164 ? -8.633 17.373 47.194 1.00 40.31 164 CYS A O 1
#